Protein AF-A0A2U2BSW3-F1 (afdb_monomer_lite)

pLDDT: mean 89.21, std 14.43, range [38.72, 98.5]

Sequence (114 aa):
MSAPVLDREHLARYTDGDAALEAELFSLLRGQIEACSARLTAAGDDADAWRDAAHTLKGAARGVGAMALADACEAAEDKPQDEAACAAVRAAADAAVAAMDAASSAPGRNKAAG

InterPro domains:
  IPR008207 Signal transduction histidine kinase, phosphotransfer (Hpt) domain [PF01627] (29-97)
  IPR008207 Signal transduction histidine kinase, phosphotransfer (Hpt) domain [PS50894] (14-103)
  IPR036641 HPT domain superfamily [G3DSA:1.20.120.160] (1-106)
  IPR036641 HPT domain superfamily [SSF47226] (4-101)

Secondary structure (DSSP, 8-state):
-PPPSS-HHHHHHHHTT-HHHHHHHHHHHHHHHHHHHHHHHHHTT-HHHHHHHHHHHHHHHHHHT-HHHHHHHHHHTT-TT-HHHHHHHHHHHHHHHHHHHHHHHSPP------

Foldseek 3Di:
DDDQQWDVVLQCVVVVLDLVVLLVLLVVLLVLLVVLLVQLVVCAPVLVSNLVSLVSNLVSCVNGRSNQLNVLSVVCNRPRPPPVSNVSNVVSSVSSNVSSVVSNPDDRPPPDDD

Organism: NCBI:txid2135793

Structure (mmCIF, N/CA/C/O backbone):
data_AF-A0A2U2BSW3-F1
#
_entry.id   AF-A0A2U2BSW3-F1
#
loop_
_atom_site.group_PDB
_atom_site.id
_atom_site.type_symbol
_atom_site.label_atom_id
_atom_site.label_alt_id
_atom_site.label_comp_id
_atom_site.label_asym_id
_atom_site.label_entity_id
_atom_site.label_seq_id
_atom_site.pdbx_PDB_ins_code
_atom_site.Cartn_x
_atom_site.Cartn_y
_atom_site.Cartn_z
_atom_site.occupancy
_atom_site.B_iso_or_equiv
_atom_site.auth_seq_id
_atom_site.auth_comp_id
_atom_site.auth_asym_id
_atom_site.auth_atom_id
_atom_site.pdbx_PDB_model_num
ATOM 1 N N . MET A 1 1 ? -21.447 5.286 -8.086 1.00 39.25 1 MET A N 1
ATOM 2 C CA . MET A 1 1 ? -20.860 5.359 -6.732 1.00 39.25 1 MET A CA 1
ATOM 3 C C . MET A 1 1 ? -19.424 4.887 -6.856 1.00 39.25 1 MET A C 1
ATOM 5 O O . MET A 1 1 ? -19.235 3.804 -7.391 1.00 39.25 1 MET A O 1
ATOM 9 N N . SER A 1 2 ? -18.435 5.709 -6.493 1.00 55.56 2 SER A N 1
ATOM 10 C CA . SER A 1 2 ? -17.036 5.258 -6.476 1.00 55.56 2 SER A CA 1
ATOM 11 C C . SER A 1 2 ? -16.873 4.250 -5.342 1.00 55.56 2 SER A C 1
ATOM 13 O O . SER A 1 2 ? -17.393 4.495 -4.253 1.00 55.56 2 SER A O 1
ATOM 15 N N . ALA A 1 3 ? -16.203 3.126 -5.594 1.00 65.06 3 ALA A N 1
ATOM 16 C CA . ALA A 1 3 ? -15.860 2.190 -4.530 1.00 65.06 3 ALA A CA 1
ATOM 17 C C . ALA A 1 3 ? -14.992 2.908 -3.474 1.00 65.06 3 ALA A C 1
ATOM 19 O O . ALA A 1 3 ? -14.212 3.797 -3.840 1.00 65.06 3 ALA A O 1
ATOM 20 N N . PRO A 1 4 ? -15.148 2.586 -2.178 1.00 78.69 4 PRO A N 1
ATOM 21 C CA . PRO A 1 4 ? -14.308 3.163 -1.139 1.00 78.69 4 PRO A CA 1
ATOM 22 C C . PRO A 1 4 ? -12.852 2.728 -1.339 1.00 78.69 4 PRO A C 1
ATOM 24 O O . PRO A 1 4 ? -12.582 1.595 -1.724 1.00 78.69 4 PRO A O 1
ATOM 27 N N . VAL A 1 5 ? -11.914 3.634 -1.059 1.00 87.44 5 VAL A N 1
ATOM 28 C CA . VAL A 1 5 ? -10.469 3.368 -1.185 1.00 87.44 5 VAL A CA 1
ATOM 29 C C . VAL A 1 5 ? -9.990 2.314 -0.174 1.00 87.44 5 VAL A C 1
ATOM 31 O O . VAL A 1 5 ? -9.048 1.579 -0.456 1.00 87.44 5 VAL A O 1
ATOM 34 N N . LEU A 1 6 ? -10.658 2.223 0.982 1.00 90.75 6 LEU A N 1
ATOM 35 C CA . LEU A 1 6 ? -10.417 1.216 2.014 1.00 90.75 6 LEU A CA 1
ATOM 36 C C . LEU A 1 6 ? -11.667 0.356 2.212 1.00 90.75 6 LEU A C 1
ATOM 38 O O . LEU A 1 6 ? -12.742 0.879 2.525 1.00 90.75 6 LEU A O 1
ATOM 42 N N . ASP A 1 7 ? -11.512 -0.959 2.103 1.00 90.25 7 ASP A N 1
ATOM 43 C CA . ASP A 1 7 ? -12.534 -1.920 2.505 1.00 90.25 7 ASP A CA 1
ATOM 44 C C . ASP A 1 7 ? -12.543 -2.080 4.034 1.00 90.25 7 ASP A C 1
ATOM 46 O O . ASP A 1 7 ? -11.776 -2.830 4.640 1.00 90.25 7 ASP A O 1
ATOM 50 N N . ARG A 1 8 ? -13.443 -1.332 4.672 1.00 84.56 8 ARG A N 1
ATOM 51 C CA . ARG A 1 8 ? -13.615 -1.327 6.130 1.00 84.56 8 ARG A CA 1
ATOM 52 C C . ARG A 1 8 ? -14.255 -2.610 6.655 1.00 84.56 8 ARG A C 1
ATOM 54 O O . ARG A 1 8 ? -14.071 -2.925 7.825 1.00 84.56 8 ARG A O 1
ATOM 61 N N . GLU A 1 9 ? -15.009 -3.334 5.830 1.00 87.00 9 GLU A N 1
ATOM 62 C CA . GLU A 1 9 ? -15.555 -4.632 6.230 1.00 87.00 9 GLU A CA 1
ATOM 63 C C . GLU A 1 9 ? -14.440 -5.678 6.258 1.00 87.00 9 GLU A C 1
ATOM 65 O O . GLU A 1 9 ? -14.347 -6.445 7.214 1.00 87.00 9 GLU A O 1
ATOM 70 N N . HIS A 1 10 ? -13.554 -5.666 5.257 1.00 87.00 10 HIS A N 1
ATOM 71 C CA . HIS A 1 10 ? -12.352 -6.496 5.247 1.00 87.00 10 HIS A CA 1
ATOM 72 C C . HIS A 1 10 ? -11.503 -6.257 6.496 1.00 87.00 10 HIS A C 1
ATOM 74 O O . HIS A 1 10 ? -11.162 -7.210 7.195 1.00 87.00 10 HIS A O 1
ATOM 80 N N . LEU A 1 11 ? -11.228 -4.990 6.816 1.00 86.00 11 LEU A N 1
ATOM 81 C CA . LEU A 1 11 ? -10.449 -4.619 7.996 1.00 86.00 11 LEU A CA 1
ATOM 82 C C . LEU A 1 11 ? -11.104 -5.112 9.298 1.00 86.00 11 LEU A C 1
ATOM 84 O O . LEU A 1 11 ? -10.436 -5.719 10.135 1.00 86.00 11 LEU A O 1
ATOM 88 N N . ALA A 1 12 ? -12.424 -4.948 9.432 1.00 86.00 12 ALA A N 1
ATOM 89 C CA . ALA A 1 12 ? -13.174 -5.373 10.613 1.00 86.00 12 ALA A CA 1
ATOM 90 C C . ALA A 1 12 ? -13.115 -6.888 10.880 1.00 86.00 12 ALA A C 1
ATOM 92 O O . ALA A 1 12 ? -13.300 -7.307 12.019 1.00 86.00 12 ALA A O 1
ATOM 93 N N . ARG A 1 13 ? -12.814 -7.725 9.877 1.00 88.44 13 ARG A N 1
ATOM 94 C CA . ARG A 1 13 ? -12.623 -9.176 10.078 1.00 88.44 13 ARG A CA 1
ATOM 95 C C . ARG A 1 13 ? -11.371 -9.497 10.894 1.00 88.44 13 ARG A C 1
ATOM 97 O O . ARG A 1 13 ? -11.330 -10.542 11.535 1.00 88.44 13 ARG A O 1
ATOM 104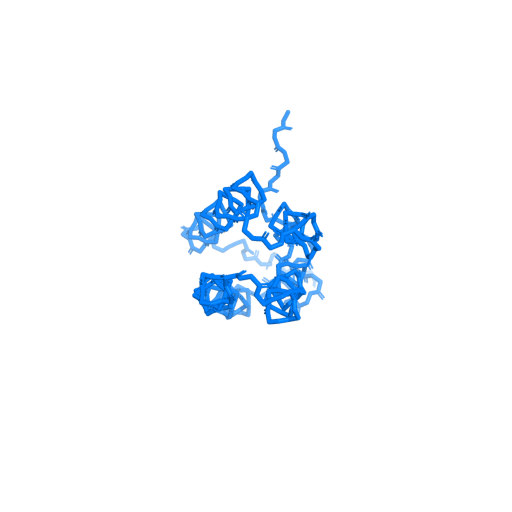 N N . TYR A 1 14 ? -10.374 -8.614 10.865 1.00 84.69 14 TYR A N 1
ATOM 105 C CA . TYR A 1 14 ? -9.119 -8.764 11.603 1.00 84.69 14 TYR A CA 1
ATOM 106 C C . TYR A 1 14 ? -9.092 -7.944 12.888 1.00 84.69 14 TYR A C 1
ATOM 108 O O . TYR A 1 14 ? -8.357 -8.290 13.808 1.00 84.69 14 TYR A O 1
ATOM 116 N N . THR A 1 15 ? -9.896 -6.880 12.960 1.00 89.19 15 THR A N 1
ATOM 117 C CA . THR A 1 15 ? -9.936 -5.993 14.127 1.00 89.19 15 THR A CA 1
ATOM 118 C C . THR A 1 15 ? -11.146 -6.196 15.031 1.00 89.19 15 THR A C 1
ATOM 120 O O . THR A 1 15 ? -11.211 -5.591 16.093 1.00 89.19 15 THR A O 1
ATOM 123 N N . ASP A 1 16 ? -12.134 -6.992 14.611 1.00 86.25 16 ASP A N 1
ATOM 124 C CA . ASP A 1 16 ? -13.460 -7.083 15.242 1.00 86.25 16 ASP A CA 1
ATOM 125 C C . ASP A 1 16 ? -14.137 -5.702 15.435 1.00 86.25 16 ASP A C 1
ATOM 127 O O . ASP A 1 16 ? -14.953 -5.479 16.338 1.00 86.25 16 ASP A O 1
ATOM 131 N N . GLY A 1 17 ? -13.785 -4.749 14.562 1.00 84.25 17 GLY A N 1
ATOM 132 C CA . GLY A 1 17 ? -14.238 -3.359 14.612 1.00 84.25 17 GLY A CA 1
ATOM 133 C C . GLY A 1 17 ? -13.565 -2.501 15.690 1.00 84.25 17 GLY A C 1
ATOM 134 O O . GLY A 1 17 ? -14.044 -1.397 15.951 1.00 84.25 17 GLY A O 1
ATOM 135 N N . ASP A 1 18 ? -12.489 -2.979 16.321 1.00 88.94 18 ASP A N 1
ATOM 136 C CA . ASP A 1 18 ? -11.712 -2.210 17.292 1.00 88.94 18 ASP A CA 1
ATOM 137 C C . ASP A 1 18 ? -10.946 -1.072 16.600 1.00 88.94 18 ASP A C 1
ATOM 139 O O . ASP A 1 18 ? -10.044 -1.294 15.790 1.00 88.94 18 ASP A O 1
ATOM 143 N N . ALA A 1 19 ? -11.305 0.167 16.937 1.00 85.88 19 ALA A N 1
ATOM 144 C CA . ALA A 1 19 ? -10.731 1.360 16.326 1.00 85.88 19 ALA A CA 1
ATOM 145 C C . ALA A 1 19 ? -9.244 1.577 16.665 1.00 85.88 19 ALA A C 1
ATOM 147 O O . ALA A 1 19 ? -8.526 2.172 15.861 1.00 85.88 19 ALA A O 1
ATOM 148 N N . ALA A 1 20 ? -8.769 1.118 17.828 1.00 88.81 20 ALA A N 1
ATOM 149 C CA . ALA A 1 20 ? -7.356 1.211 18.184 1.00 88.81 20 ALA A CA 1
ATOM 150 C C . ALA A 1 20 ? -6.533 0.243 17.330 1.00 88.81 20 ALA A C 1
ATOM 152 O O . ALA A 1 20 ? -5.523 0.642 16.752 1.00 88.81 20 ALA A O 1
ATOM 153 N N . LEU A 1 21 ? -7.017 -0.989 17.159 1.00 90.56 21 LEU A N 1
ATOM 154 C CA . LEU A 1 21 ? -6.354 -1.978 16.313 1.00 90.56 21 LEU A CA 1
ATOM 155 C C . LEU A 1 21 ? -6.385 -1.580 14.828 1.00 90.56 21 LEU A C 1
ATOM 157 O O . LEU A 1 21 ? -5.404 -1.759 14.110 1.00 90.56 21 LEU A O 1
ATOM 161 N N . GLU A 1 22 ? -7.476 -0.975 14.356 1.00 91.31 22 GLU A N 1
ATOM 162 C CA . GLU A 1 22 ? -7.513 -0.382 13.014 1.00 91.31 22 GLU A CA 1
ATOM 163 C C . GLU A 1 22 ? -6.457 0.721 12.839 1.00 91.31 22 GLU A C 1
ATOM 165 O O . GLU A 1 22 ? -5.770 0.750 11.817 1.00 91.31 22 GLU A O 1
ATOM 170 N N . ALA A 1 23 ? -6.300 1.607 13.828 1.00 90.56 23 ALA A N 1
ATOM 171 C CA . ALA A 1 23 ? -5.294 2.666 13.790 1.00 90.56 23 ALA A CA 1
ATOM 172 C C . ALA A 1 23 ? -3.859 2.108 13.796 1.00 90.56 23 ALA A C 1
ATOM 174 O O . ALA A 1 23 ? -2.995 2.629 13.085 1.00 90.56 23 ALA A O 1
ATOM 175 N N . GLU A 1 24 ? -3.602 1.025 14.535 1.00 92.56 24 GLU A N 1
ATOM 176 C CA . GLU A 1 24 ? -2.323 0.306 14.493 1.00 92.56 24 GLU A CA 1
ATOM 177 C C . GLU A 1 24 ? -2.040 -0.259 13.094 1.00 92.56 24 GLU A C 1
ATOM 179 O O . GLU A 1 24 ? -0.956 -0.042 12.547 1.00 92.56 24 GLU A O 1
ATOM 184 N N . LEU A 1 25 ? -3.023 -0.911 12.466 1.00 93.94 25 LEU A N 1
ATOM 185 C CA . LEU A 1 25 ? -2.884 -1.434 11.102 1.00 93.94 25 LEU A CA 1
ATOM 186 C C . LEU A 1 25 ? -2.662 -0.319 10.068 1.00 93.94 25 LEU A C 1
ATOM 188 O O . LEU A 1 25 ? -1.860 -0.486 9.146 1.00 93.94 25 LEU A O 1
ATOM 192 N N . PHE A 1 26 ? -3.307 0.837 10.232 1.00 95.00 26 PHE A N 1
ATOM 193 C CA . PHE A 1 26 ? -3.059 2.012 9.392 1.00 95.00 26 PHE A CA 1
ATOM 194 C C . PHE A 1 26 ? -1.646 2.571 9.569 1.00 95.00 26 PHE A C 1
ATOM 196 O O . PHE A 1 26 ? -0.987 2.906 8.582 1.00 95.00 26 PHE A O 1
ATOM 203 N N . SER A 1 27 ? -1.149 2.634 10.806 1.00 95.38 27 SER A N 1
ATOM 204 C CA . SER A 1 27 ? 0.228 3.051 11.086 1.00 95.38 27 SER A CA 1
ATOM 205 C C . SER A 1 27 ? 1.244 2.107 10.432 1.00 95.38 27 SER A C 1
ATOM 207 O O . SER A 1 27 ? 2.177 2.569 9.770 1.00 95.38 27 SER A O 1
ATOM 209 N N . LEU A 1 28 ? 1.016 0.792 10.526 1.00 96.12 28 LEU A N 1
ATOM 210 C CA . LEU A 1 28 ? 1.851 -0.220 9.876 1.00 96.12 28 LEU A CA 1
ATOM 211 C C . LEU A 1 28 ? 1.846 -0.076 8.351 1.00 96.12 28 LEU A C 1
ATOM 213 O O . LEU A 1 28 ? 2.914 -0.067 7.736 1.00 96.12 28 LEU A O 1
ATOM 217 N N . LEU A 1 29 ? 0.673 0.078 7.728 1.00 97.12 29 LEU A N 1
ATOM 218 C CA . LEU A 1 29 ? 0.593 0.263 6.280 1.00 97.12 29 LEU A CA 1
ATOM 219 C C . LEU A 1 29 ? 1.304 1.543 5.830 1.00 97.12 29 LEU A C 1
ATOM 221 O O . LEU A 1 29 ? 2.008 1.508 4.824 1.00 97.12 29 LEU A O 1
ATOM 225 N N . ARG A 1 30 ? 1.179 2.652 6.568 1.00 97.62 30 ARG A N 1
ATOM 226 C CA . ARG A 1 30 ? 1.891 3.900 6.249 1.00 97.62 30 ARG A CA 1
ATOM 227 C C . ARG A 1 30 ? 3.408 3.692 6.237 1.00 97.62 30 ARG A C 1
ATOM 229 O O . ARG A 1 30 ? 4.058 4.070 5.266 1.00 97.62 30 ARG A O 1
ATOM 236 N N . GLY A 1 31 ? 3.949 3.015 7.252 1.00 97.94 31 GLY A N 1
ATOM 237 C CA . GLY A 1 31 ? 5.370 2.657 7.284 1.00 97.94 31 GLY A CA 1
ATOM 238 C C . GLY A 1 31 ? 5.786 1.778 6.099 1.00 97.94 31 GLY A C 1
ATOM 239 O O . GLY A 1 31 ? 6.830 2.009 5.489 1.00 97.94 31 GLY A O 1
ATOM 240 N N . GLN A 1 32 ? 4.945 0.812 5.714 1.00 98.19 32 GLN A N 1
ATOM 241 C CA . GLN A 1 32 ? 5.200 -0.046 4.551 1.00 98.19 32 GLN A CA 1
ATOM 242 C C . GLN A 1 32 ? 5.140 0.724 3.226 1.00 98.19 32 GLN A C 1
ATOM 244 O O . GLN A 1 32 ? 5.965 0.463 2.352 1.00 98.19 32 GLN A O 1
ATOM 249 N N . ILE A 1 33 ? 4.215 1.678 3.073 1.00 98.19 33 ILE A N 1
ATOM 250 C CA . ILE A 1 33 ? 4.128 2.557 1.898 1.00 98.19 33 ILE A CA 1
ATOM 251 C C . ILE A 1 33 ? 5.419 3.360 1.749 1.00 98.19 33 ILE A C 1
ATOM 253 O O . ILE A 1 33 ? 6.017 3.348 0.673 1.00 98.19 33 ILE A O 1
ATOM 257 N N . GLU A 1 34 ? 5.878 4.015 2.815 1.00 97.75 34 GLU A N 1
ATOM 258 C CA . GLU A 1 34 ? 7.102 4.822 2.796 1.00 97.75 34 GLU A CA 1
ATOM 259 C C . GLU A 1 34 ? 8.333 3.961 2.473 1.00 97.75 34 GLU A C 1
ATOM 261 O O . GLU A 1 34 ? 9.074 4.250 1.528 1.00 97.75 34 GLU A O 1
ATOM 266 N N . ALA A 1 35 ? 8.514 2.852 3.198 1.00 98.06 35 ALA A N 1
ATOM 267 C CA . ALA A 1 35 ? 9.660 1.966 3.024 1.00 98.06 35 ALA A CA 1
ATOM 268 C C . ALA A 1 35 ? 9.693 1.314 1.633 1.00 98.06 35 ALA A C 1
ATOM 270 O O . ALA A 1 35 ? 10.746 1.267 0.992 1.00 98.06 35 ALA A O 1
ATOM 271 N N . CYS A 1 36 ? 8.555 0.823 1.135 1.00 97.44 36 CYS A N 1
ATOM 272 C CA . CYS A 1 36 ? 8.499 0.177 -0.175 1.00 97.44 36 CYS A CA 1
ATOM 273 C C . CYS A 1 36 ? 8.629 1.191 -1.315 1.00 97.44 36 CYS A C 1
ATOM 275 O O . CYS A 1 36 ? 9.307 0.891 -2.290 1.00 97.44 36 CYS A O 1
ATOM 277 N N . SER A 1 37 ? 8.081 2.404 -1.184 1.00 95.31 37 SER A N 1
ATOM 278 C CA . SER A 1 37 ? 8.261 3.463 -2.193 1.00 95.31 37 SER A CA 1
ATOM 279 C C . SER A 1 37 ? 9.731 3.867 -2.337 1.00 95.31 37 SER A C 1
ATOM 281 O O . SER A 1 37 ? 10.231 4.028 -3.454 1.00 95.31 37 SER A O 1
ATOM 283 N N . ALA A 1 38 ? 10.455 3.964 -1.216 1.00 96.12 38 ALA A N 1
ATOM 284 C CA . ALA A 1 38 ? 11.894 4.209 -1.228 1.00 96.12 38 ALA A CA 1
ATOM 285 C C . ALA A 1 38 ? 12.662 3.049 -1.883 1.00 96.12 38 ALA A C 1
ATOM 287 O O . ALA A 1 38 ? 13.540 3.285 -2.712 1.00 96.12 38 ALA A O 1
ATOM 288 N N . ARG A 1 39 ? 12.300 1.796 -1.570 1.00 96.44 39 ARG A N 1
ATOM 289 C CA . ARG A 1 39 ? 12.910 0.600 -2.177 1.00 96.44 39 ARG A CA 1
ATOM 290 C C . ARG A 1 39 ? 12.647 0.498 -3.679 1.00 96.44 39 ARG A C 1
ATOM 292 O O . ARG A 1 39 ? 13.585 0.218 -4.409 1.00 96.44 39 ARG A O 1
ATOM 299 N N . LEU A 1 40 ? 11.426 0.769 -4.143 1.00 94.69 40 LEU A N 1
ATOM 300 C CA . LEU A 1 40 ? 11.085 0.802 -5.571 1.00 94.69 40 LEU A CA 1
ATOM 301 C C . LEU A 1 40 ? 11.926 1.847 -6.314 1.00 94.69 40 LEU A C 1
ATOM 303 O O . LEU A 1 40 ? 12.478 1.564 -7.371 1.00 94.69 40 LEU A O 1
ATOM 307 N N . THR A 1 41 ? 12.086 3.034 -5.723 1.00 93.00 41 THR A N 1
ATOM 308 C CA . THR A 1 41 ? 12.938 4.092 -6.290 1.00 93.00 41 THR A CA 1
ATOM 309 C C . THR A 1 41 ? 14.407 3.665 -6.345 1.00 93.00 41 THR A C 1
ATOM 311 O O . THR A 1 41 ? 15.079 3.904 -7.344 1.00 93.00 41 THR A O 1
ATOM 314 N N . ALA A 1 42 ? 14.911 3.031 -5.282 1.00 95.31 42 ALA A N 1
ATOM 315 C CA . ALA A 1 42 ? 16.304 2.603 -5.186 1.00 95.31 42 ALA A CA 1
ATOM 316 C C . ALA A 1 42 ? 16.634 1.375 -6.051 1.00 95.31 42 ALA A C 1
ATOM 318 O O . ALA A 1 42 ? 17.783 1.227 -6.454 1.00 95.31 42 ALA A O 1
ATOM 319 N N . ALA A 1 43 ? 15.653 0.509 -6.325 1.00 94.94 43 ALA A N 1
ATOM 320 C CA . ALA A 1 43 ? 15.839 -0.695 -7.130 1.00 94.94 43 ALA A CA 1
ATOM 321 C C . ALA A 1 43 ? 16.272 -0.364 -8.565 1.00 94.94 43 ALA A C 1
ATOM 323 O O . ALA A 1 43 ? 17.104 -1.070 -9.129 1.00 94.94 43 ALA A O 1
ATOM 324 N N . GLY A 1 44 ? 15.742 0.718 -9.149 1.00 88.75 44 GLY A N 1
ATOM 325 C CA . GLY A 1 44 ? 16.000 1.049 -10.548 1.00 88.75 44 GLY A CA 1
ATOM 326 C C . GLY A 1 44 ? 15.651 -0.135 -11.453 1.00 88.75 44 GLY A C 1
ATOM 327 O O . GLY A 1 44 ? 14.510 -0.590 -11.464 1.00 88.75 44 GLY A O 1
ATOM 328 N N . ASP A 1 45 ? 16.642 -0.616 -12.194 1.00 88.88 45 ASP A N 1
ATOM 329 C CA . ASP A 1 45 ? 16.550 -1.704 -13.167 1.00 88.88 45 ASP A CA 1
ATOM 330 C C . ASP A 1 45 ? 16.693 -3.105 -12.524 1.00 88.88 45 ASP A C 1
ATOM 332 O O . ASP A 1 45 ? 16.547 -4.119 -13.213 1.00 88.88 45 ASP A O 1
ATOM 336 N N . ASP A 1 46 ? 16.981 -3.192 -11.218 1.00 96.31 46 ASP A N 1
ATOM 337 C CA . ASP A 1 46 ? 17.043 -4.459 -10.480 1.00 96.31 46 ASP A CA 1
ATOM 338 C C . ASP A 1 46 ? 15.633 -5.049 -10.325 1.00 96.31 46 ASP A C 1
ATOM 340 O O . ASP A 1 46 ? 14.854 -4.673 -9.443 1.00 96.31 46 ASP A O 1
ATOM 344 N N . ALA A 1 47 ? 15.305 -5.981 -11.220 1.00 95.12 47 ALA A N 1
ATOM 345 C CA . ALA A 1 47 ? 13.986 -6.592 -11.305 1.00 95.12 47 ALA A CA 1
ATOM 346 C C . ALA A 1 47 ? 13.595 -7.380 -10.043 1.00 95.12 47 ALA A C 1
ATOM 348 O O . ALA A 1 47 ? 12.416 -7.393 -9.690 1.00 95.12 47 ALA A O 1
ATOM 349 N N . ASP A 1 48 ? 14.549 -8.011 -9.353 1.00 97.00 48 ASP A N 1
ATOM 350 C CA . ASP A 1 48 ? 14.253 -8.798 -8.153 1.00 97.00 48 ASP A CA 1
ATOM 351 C C . ASP A 1 48 ? 14.011 -7.872 -6.956 1.00 97.00 48 ASP A C 1
ATOM 353 O O . ASP A 1 48 ? 13.000 -8.007 -6.263 1.00 97.00 48 ASP A O 1
ATOM 357 N N . ALA A 1 49 ? 14.863 -6.856 -6.764 1.00 97.06 49 ALA A N 1
ATOM 358 C CA . ALA A 1 49 ? 14.662 -5.853 -5.718 1.00 97.06 49 ALA A CA 1
ATOM 359 C C . ALA A 1 49 ? 13.359 -5.058 -5.917 1.00 97.06 49 ALA A C 1
ATOM 361 O O . ALA A 1 49 ? 12.652 -4.758 -4.945 1.00 97.06 49 ALA A O 1
ATOM 362 N N . TRP A 1 50 ? 13.026 -4.743 -7.173 1.00 97.38 50 TRP A N 1
ATOM 363 C CA . TRP A 1 50 ? 11.768 -4.110 -7.557 1.00 97.38 50 TRP A CA 1
ATOM 364 C C . TRP A 1 50 ? 10.566 -4.994 -7.214 1.00 97.38 50 TRP A C 1
ATOM 366 O O . TRP A 1 50 ? 9.663 -4.558 -6.489 1.00 97.38 50 TRP A O 1
ATOM 376 N N . ARG A 1 51 ? 10.570 -6.246 -7.696 1.00 97.56 51 ARG A N 1
ATOM 377 C CA . ARG A 1 51 ? 9.481 -7.200 -7.469 1.00 97.56 51 ARG A CA 1
ATOM 378 C C . ARG A 1 51 ? 9.256 -7.420 -5.979 1.00 97.56 51 ARG A C 1
ATOM 380 O O . ARG A 1 51 ? 8.114 -7.364 -5.537 1.00 97.56 51 ARG A O 1
ATOM 387 N N . ASP A 1 52 ? 10.316 -7.579 -5.190 1.00 98.12 52 ASP A N 1
ATOM 388 C CA . ASP A 1 52 ? 10.217 -7.773 -3.741 1.00 98.12 52 ASP A CA 1
ATOM 389 C C . ASP A 1 52 ? 9.556 -6.586 -3.027 1.00 98.12 52 ASP A C 1
ATOM 391 O O . ASP A 1 52 ? 8.736 -6.773 -2.119 1.00 98.12 52 ASP A O 1
ATOM 395 N N . ALA A 1 53 ? 9.889 -5.353 -3.419 1.00 97.88 53 ALA A N 1
ATOM 396 C CA . ALA A 1 53 ? 9.283 -4.154 -2.846 1.00 97.88 53 ALA A CA 1
ATOM 397 C C . ALA A 1 53 ? 7.800 -4.025 -3.235 1.00 97.88 53 ALA A C 1
ATOM 3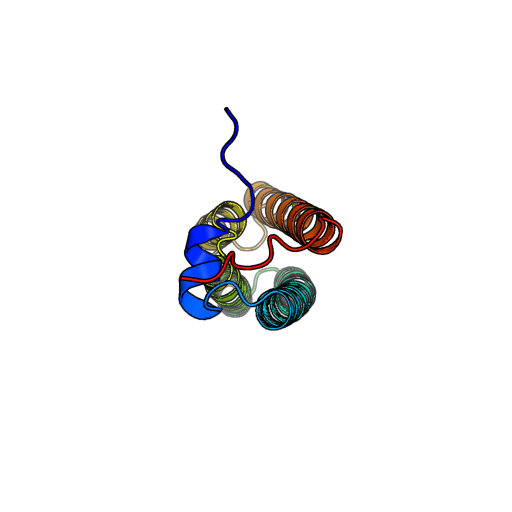99 O O . ALA A 1 53 ? 6.957 -3.792 -2.363 1.00 97.88 53 ALA A O 1
ATOM 400 N N . ALA A 1 54 ? 7.467 -4.241 -4.513 1.00 97.94 54 ALA A N 1
ATOM 401 C CA . ALA A 1 54 ? 6.087 -4.240 -4.998 1.00 97.94 54 ALA A CA 1
ATOM 402 C C . ALA A 1 54 ? 5.250 -5.340 -4.320 1.00 97.94 54 ALA A C 1
ATOM 404 O O . ALA A 1 54 ? 4.153 -5.072 -3.827 1.00 97.94 54 ALA A O 1
ATOM 405 N N . HIS A 1 55 ? 5.793 -6.554 -4.212 1.00 98.38 55 HIS A N 1
ATOM 406 C CA . HIS A 1 55 ? 5.144 -7.703 -3.585 1.00 98.38 55 HIS A CA 1
ATOM 407 C C . HIS A 1 55 ? 4.868 -7.478 -2.097 1.00 98.38 55 HIS A C 1
ATOM 409 O O . HIS A 1 55 ? 3.776 -7.764 -1.599 1.00 98.38 55 HIS A O 1
ATOM 415 N N . THR A 1 56 ? 5.849 -6.916 -1.385 1.00 98.38 56 THR A N 1
ATOM 416 C CA . THR A 1 56 ? 5.710 -6.569 0.034 1.00 98.38 56 THR A CA 1
ATOM 417 C C . THR A 1 56 ? 4.579 -5.561 0.236 1.00 98.38 56 THR A C 1
ATOM 419 O O . THR A 1 56 ? 3.712 -5.763 1.093 1.00 98.38 56 THR A O 1
ATOM 422 N N . LEU A 1 57 ? 4.547 -4.498 -0.575 1.00 98.50 57 LEU A N 1
ATOM 423 C CA . LEU A 1 57 ? 3.509 -3.475 -0.478 1.00 98.50 57 LEU A CA 1
ATOM 424 C C . LEU A 1 57 ? 2.127 -4.018 -0.864 1.00 98.50 57 LEU A C 1
ATOM 426 O O . LEU A 1 57 ? 1.149 -3.723 -0.178 1.00 98.50 57 LEU A O 1
ATOM 430 N N . LYS A 1 58 ? 2.049 -4.881 -1.886 1.00 98.44 58 LYS A N 1
ATOM 431 C CA . LYS A 1 58 ? 0.825 -5.598 -2.276 1.00 98.44 58 LYS A CA 1
ATOM 432 C C . LYS A 1 58 ? 0.227 -6.365 -1.099 1.00 98.44 58 LYS A C 1
ATOM 434 O O . LYS A 1 58 ? -0.966 -6.239 -0.823 1.00 98.44 58 LYS A O 1
ATOM 439 N N . GLY A 1 59 ? 1.045 -7.150 -0.397 1.00 97.81 59 GLY A N 1
ATOM 440 C CA . GLY A 1 59 ? 0.605 -7.925 0.765 1.00 97.81 59 GLY A CA 1
ATOM 441 C C . GLY A 1 59 ? 0.068 -7.039 1.890 1.00 97.81 59 GLY A C 1
ATOM 442 O O . GLY A 1 59 ? -1.031 -7.280 2.393 1.00 97.81 59 GLY A O 1
ATOM 443 N N . ALA A 1 60 ? 0.803 -5.977 2.231 1.00 97.56 60 ALA A N 1
ATOM 444 C CA . ALA A 1 60 ? 0.388 -5.020 3.255 1.00 97.56 60 ALA A CA 1
ATOM 445 C C . ALA A 1 60 ? -0.931 -4.314 2.888 1.00 97.56 60 ALA A C 1
ATOM 447 O O . ALA A 1 60 ? -1.838 -4.224 3.714 1.00 97.56 60 ALA A O 1
ATOM 448 N N . ALA A 1 61 ? -1.068 -3.870 1.635 1.00 97.44 61 ALA A N 1
ATOM 449 C CA . ALA A 1 61 ? -2.267 -3.201 1.141 1.00 97.44 61 ALA A CA 1
ATOM 450 C C . ALA A 1 61 ? -3.504 -4.111 1.201 1.00 97.44 61 ALA A C 1
ATOM 452 O O . ALA A 1 61 ? -4.563 -3.676 1.659 1.00 97.44 61 ALA A O 1
ATOM 453 N N . ARG A 1 62 ? -3.367 -5.389 0.810 1.00 96.00 62 ARG A N 1
ATOM 454 C CA . ARG A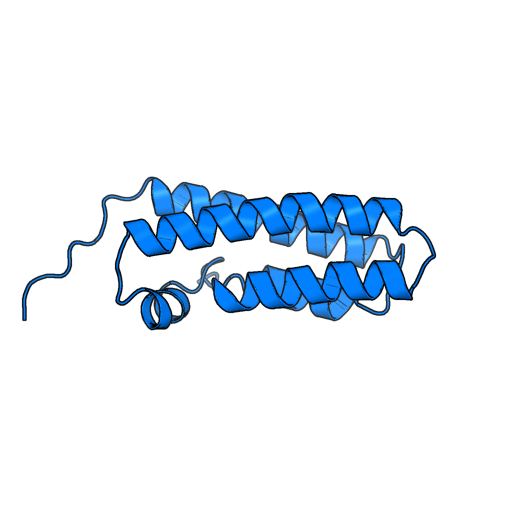 1 62 ? -4.456 -6.378 0.903 1.00 96.00 62 ARG A CA 1
ATOM 455 C C . ARG A 1 62 ? -4.935 -6.554 2.338 1.00 96.00 62 ARG A C 1
ATOM 457 O O . ARG A 1 62 ? -6.136 -6.486 2.559 1.00 96.00 62 ARG A O 1
ATOM 464 N N . GLY A 1 63 ? -4.019 -6.705 3.297 1.00 93.12 63 GLY A N 1
ATOM 465 C CA . GLY A 1 63 ? -4.372 -6.924 4.706 1.00 93.12 63 GLY A CA 1
ATOM 466 C C . GLY A 1 63 ? -5.191 -5.795 5.342 1.00 93.12 63 GLY A C 1
ATOM 467 O O . GLY A 1 63 ? -5.941 -6.034 6.283 1.00 93.12 63 GLY A O 1
ATOM 468 N N . VAL A 1 64 ? -5.088 -4.573 4.812 1.00 94.06 64 VAL A N 1
ATOM 469 C CA . VAL A 1 64 ? -5.812 -3.391 5.315 1.00 94.06 64 VAL A CA 1
ATOM 470 C C . VAL A 1 64 ? -7.035 -3.041 4.451 1.00 94.06 64 VAL A C 1
ATOM 472 O O . VAL A 1 64 ? -7.790 -2.121 4.762 1.00 94.06 64 VAL A O 1
ATOM 475 N N . GLY A 1 65 ? -7.271 -3.781 3.365 1.00 94.12 65 GLY A N 1
ATOM 476 C CA . GLY A 1 65 ? -8.377 -3.525 2.443 1.00 94.12 65 GLY A CA 1
ATOM 477 C C . GLY A 1 65 ? -8.123 -2.389 1.445 1.00 94.12 65 GLY A C 1
ATOM 478 O O . GLY A 1 65 ? -9.070 -1.904 0.828 1.00 94.12 65 GLY A O 1
ATOM 479 N N . ALA A 1 66 ? -6.872 -1.958 1.252 1.00 96.44 66 ALA A N 1
ATOM 480 C CA . ALA A 1 66 ? -6.479 -0.953 0.260 1.00 96.44 66 ALA A CA 1
ATOM 481 C C . ALA A 1 66 ? -6.322 -1.588 -1.137 1.00 96.44 66 ALA A C 1
ATOM 483 O O . ALA A 1 66 ? -5.232 -1.624 -1.710 1.00 96.44 66 ALA A O 1
ATOM 484 N N . MET A 1 67 ? -7.415 -2.133 -1.680 1.00 95.88 67 MET A N 1
ATOM 485 C CA . MET A 1 67 ? -7.375 -3.013 -2.858 1.00 95.88 67 MET A CA 1
ATOM 486 C C . MET A 1 67 ? -6.790 -2.337 -4.103 1.00 95.88 67 MET A C 1
ATOM 488 O O . MET A 1 67 ? -5.965 -2.931 -4.782 1.00 95.88 67 MET A O 1
ATOM 492 N N . ALA A 1 68 ? -7.107 -1.062 -4.346 1.00 97.12 68 ALA A N 1
ATOM 493 C CA . ALA A 1 68 ? -6.553 -0.334 -5.490 1.00 97.12 68 ALA A CA 1
ATOM 494 C C . ALA A 1 68 ? -5.017 -0.206 -5.438 1.00 97.12 68 ALA A C 1
ATOM 496 O O . ALA A 1 68 ? -4.358 -0.252 -6.475 1.00 97.12 68 ALA A O 1
ATOM 497 N N . LEU A 1 69 ? -4.436 -0.074 -4.238 1.00 98.25 69 LEU A N 1
ATOM 498 C CA . LEU A 1 69 ? -2.983 -0.078 -4.061 1.00 98.25 69 LEU A CA 1
ATOM 499 C C . LEU A 1 69 ? -2.411 -1.478 -4.292 1.00 98.25 69 LEU A C 1
ATOM 501 O O . LEU A 1 69 ? -1.400 -1.614 -4.974 1.00 98.25 69 LEU A O 1
ATOM 505 N N . ALA A 1 70 ? -3.072 -2.515 -3.777 1.00 98.19 70 ALA A N 1
ATOM 506 C CA . ALA A 1 70 ? -2.660 -3.893 -4.019 1.00 98.19 70 ALA A CA 1
ATOM 507 C C . ALA A 1 70 ? -2.646 -4.241 -5.516 1.00 98.19 70 ALA A C 1
ATOM 509 O O . ALA A 1 70 ? -1.673 -4.825 -5.992 1.00 98.19 70 ALA A O 1
ATOM 510 N N . ASP A 1 71 ? -3.686 -3.845 -6.248 1.00 98.12 71 ASP A N 1
ATOM 511 C CA . ASP A 1 71 ? -3.819 -4.084 -7.686 1.00 98.12 71 ASP A CA 1
ATOM 512 C C . ASP A 1 71 ? -2.760 -3.306 -8.481 1.00 98.12 71 ASP A C 1
ATOM 514 O O . ASP A 1 71 ? -2.148 -3.846 -9.404 1.00 98.12 71 ASP A O 1
ATOM 518 N N . ALA A 1 72 ? -2.483 -2.054 -8.095 1.00 98.06 72 ALA A N 1
ATOM 519 C CA . ALA A 1 72 ? -1.413 -1.264 -8.702 1.00 98.06 72 ALA A CA 1
ATOM 520 C C . ALA A 1 72 ? -0.034 -1.906 -8.478 1.00 98.06 72 ALA A C 1
ATOM 522 O O . ALA A 1 72 ? 0.762 -1.985 -9.413 1.00 98.06 72 ALA A O 1
ATOM 523 N N . CYS A 1 73 ? 0.242 -2.399 -7.266 1.00 98.25 73 CYS A N 1
ATOM 524 C CA . CYS A 1 73 ? 1.480 -3.113 -6.965 1.00 98.25 73 CYS A CA 1
ATOM 525 C C . CYS A 1 73 ? 1.593 -4.421 -7.755 1.00 98.25 73 CYS A C 1
ATOM 527 O O . CYS A 1 73 ? 2.648 -4.687 -8.316 1.00 98.25 73 CYS A O 1
ATOM 529 N N . GLU A 1 74 ? 0.518 -5.208 -7.850 1.00 98.38 74 GLU A N 1
ATOM 530 C CA . GLU A 1 74 ? 0.490 -6.443 -8.644 1.00 98.38 74 GLU A CA 1
ATOM 531 C C . GLU A 1 74 ? 0.787 -6.178 -10.122 1.00 98.38 74 GLU A C 1
ATOM 533 O O . GLU A 1 74 ? 1.635 -6.837 -10.716 1.00 98.38 74 GLU A O 1
ATOM 538 N N . ALA A 1 75 ? 0.161 -5.156 -10.708 1.00 97.06 75 ALA A N 1
ATOM 539 C CA . ALA A 1 75 ? 0.404 -4.774 -12.097 1.00 97.06 75 ALA A CA 1
ATOM 540 C C . ALA A 1 75 ? 1.825 -4.236 -12.352 1.00 97.06 75 ALA A C 1
ATOM 542 O O . ALA A 1 75 ? 2.249 -4.178 -13.515 1.00 97.06 75 ALA A O 1
ATOM 543 N N . ALA A 1 76 ? 2.525 -3.816 -11.294 1.00 96.44 76 ALA A N 1
ATOM 544 C CA . ALA A 1 76 ? 3.878 -3.282 -11.335 1.00 96.44 76 ALA A CA 1
ATOM 545 C C . ALA A 1 76 ? 4.968 -4.339 -11.082 1.00 96.44 76 ALA A C 1
ATOM 547 O O . ALA A 1 76 ? 6.106 -4.073 -11.449 1.00 96.44 76 ALA A O 1
ATOM 548 N N . GLU A 1 77 ? 4.664 -5.512 -10.501 1.00 96.00 77 GLU A N 1
ATOM 549 C CA . GLU A 1 77 ? 5.663 -6.505 -10.038 1.00 96.00 77 GLU A CA 1
ATOM 550 C C . GLU A 1 77 ? 6.723 -6.870 -11.091 1.00 96.00 77 GLU A C 1
ATOM 552 O O . GLU A 1 77 ? 7.891 -7.030 -10.747 1.00 96.00 77 GLU A O 1
ATOM 557 N N . ASP A 1 78 ? 6.337 -6.936 -12.366 1.00 93.88 78 ASP A N 1
ATOM 558 C CA . ASP A 1 78 ? 7.214 -7.321 -13.480 1.00 93.88 78 ASP A CA 1
ATOM 559 C C . ASP A 1 78 ? 7.554 -6.152 -14.424 1.00 93.88 78 ASP A C 1
ATOM 561 O O . ASP A 1 78 ? 7.922 -6.361 -15.581 1.00 93.88 78 ASP A O 1
ATOM 565 N N . LYS A 1 79 ? 7.393 -4.907 -13.959 1.00 93.38 79 LYS A N 1
ATOM 566 C CA . LYS A 1 79 ? 7.586 -3.688 -14.761 1.00 93.38 79 LYS A CA 1
ATOM 567 C C . LYS A 1 79 ? 8.511 -2.676 -14.072 1.00 93.38 79 LYS A C 1
ATOM 569 O O . LYS A 1 79 ? 8.070 -1.565 -13.763 1.00 93.38 79 LYS A O 1
ATOM 574 N N . PRO A 1 80 ? 9.780 -3.033 -13.810 1.00 92.12 80 PRO A N 1
ATOM 575 C CA . PRO A 1 80 ? 10.735 -2.087 -13.249 1.00 92.12 80 PRO A CA 1
ATOM 576 C C . PRO A 1 80 ? 10.867 -0.862 -14.158 1.00 92.12 80 PRO A C 1
ATOM 578 O O . PRO A 1 80 ? 10.906 -0.987 -15.381 1.00 92.12 80 PRO A O 1
ATOM 581 N N . GLN A 1 81 ? 10.905 0.323 -13.545 1.00 88.50 81 GLN A N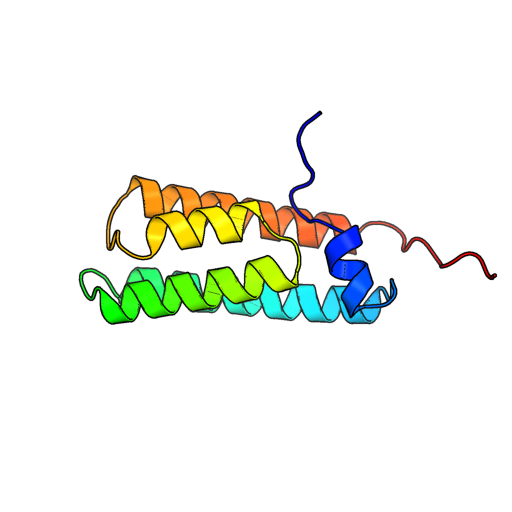 1
ATOM 582 C CA . GLN A 1 81 ? 11.045 1.626 -14.215 1.00 88.50 81 GLN A CA 1
ATOM 583 C C . GLN A 1 81 ? 9.943 2.001 -15.222 1.00 88.50 81 GLN A C 1
ATOM 585 O O . GLN A 1 81 ? 10.043 3.050 -15.860 1.00 88.50 81 GLN A O 1
ATOM 590 N N . ASP A 1 82 ? 8.868 1.218 -15.350 1.00 94.19 82 ASP A N 1
ATOM 591 C CA . ASP A 1 82 ? 7.722 1.609 -16.169 1.00 94.19 82 ASP A CA 1
ATOM 592 C C . ASP A 1 82 ? 7.027 2.819 -15.532 1.00 94.19 82 ASP A C 1
ATOM 594 O O . ASP A 1 82 ? 6.484 2.754 -14.427 1.00 94.19 82 ASP A O 1
ATOM 598 N N . GLU A 1 83 ? 7.067 3.955 -16.225 1.00 93.12 83 GLU A N 1
ATOM 599 C CA . GLU A 1 83 ? 6.591 5.231 -15.690 1.00 93.12 83 GLU A CA 1
ATOM 600 C C . GLU A 1 83 ? 5.099 5.190 -15.327 1.00 93.12 83 GLU A C 1
ATOM 602 O O . GLU A 1 83 ? 4.688 5.762 -14.312 1.00 93.12 83 GLU A O 1
ATOM 607 N N . ALA A 1 84 ? 4.289 4.470 -16.108 1.00 95.38 84 ALA A N 1
ATOM 608 C CA . ALA A 1 84 ? 2.862 4.335 -15.851 1.00 95.38 84 ALA A CA 1
ATOM 609 C C . ALA A 1 84 ? 2.594 3.467 -14.613 1.00 95.38 84 ALA A C 1
ATOM 611 O O . ALA A 1 84 ? 1.754 3.831 -13.787 1.00 95.38 84 ALA A O 1
ATOM 612 N N . ALA A 1 85 ? 3.330 2.366 -14.437 1.00 93.56 85 ALA A N 1
ATOM 613 C CA . ALA A 1 85 ? 3.262 1.522 -13.248 1.00 93.56 85 ALA A CA 1
ATOM 614 C C . ALA A 1 85 ? 3.711 2.290 -11.992 1.00 93.56 85 ALA A C 1
ATOM 616 O O . ALA A 1 85 ? 2.994 2.303 -10.990 1.00 93.56 85 ALA A O 1
ATOM 617 N N . CYS A 1 86 ? 4.834 3.014 -12.068 1.00 93.94 86 CYS A N 1
ATOM 618 C CA . CYS A 1 86 ? 5.317 3.897 -11.002 1.00 93.94 86 CYS A CA 1
ATOM 619 C C . CYS A 1 86 ? 4.267 4.943 -10.602 1.00 93.94 86 CYS A C 1
ATOM 621 O O . CYS A 1 86 ? 3.998 5.156 -9.416 1.00 93.94 86 CYS A O 1
ATOM 623 N N . ALA A 1 87 ? 3.667 5.614 -11.589 1.00 96.00 87 ALA A N 1
ATOM 624 C CA . ALA A 1 87 ? 2.649 6.629 -11.355 1.00 96.00 87 ALA A CA 1
ATOM 625 C C . ALA A 1 87 ? 1.376 6.033 -10.736 1.00 96.00 87 ALA A C 1
ATOM 627 O O . ALA A 1 87 ? 0.814 6.635 -9.822 1.00 96.00 87 ALA A O 1
ATOM 628 N N . ALA A 1 88 ? 0.952 4.849 -11.188 1.00 96.75 88 ALA A N 1
ATOM 629 C CA . ALA A 1 88 ? -0.214 4.153 -10.654 1.00 96.75 88 ALA A CA 1
ATOM 630 C C . ALA A 1 88 ? -0.019 3.740 -9.188 1.00 96.75 88 ALA A C 1
ATOM 632 O O . ALA A 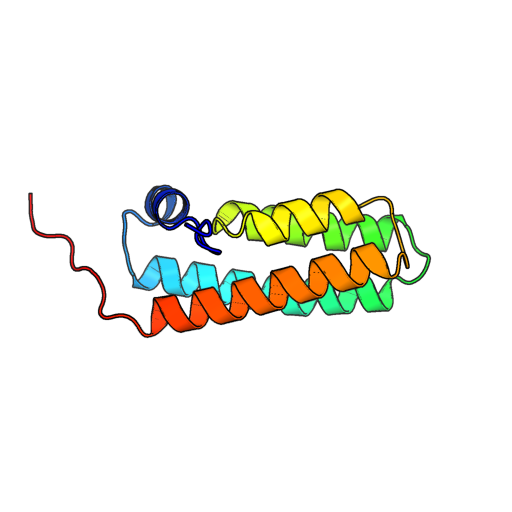1 88 ? -0.887 4.023 -8.362 1.00 96.75 88 ALA A O 1
ATOM 633 N N . VAL A 1 89 ? 1.130 3.141 -8.845 1.00 97.06 89 VAL A N 1
ATOM 634 C CA . VAL A 1 89 ? 1.460 2.773 -7.456 1.00 97.06 89 VAL A CA 1
ATOM 635 C C . VAL A 1 89 ? 1.478 4.010 -6.562 1.00 97.06 89 VAL A C 1
ATOM 637 O O . VAL A 1 89 ? 0.845 4.004 -5.508 1.00 97.06 89 VAL A O 1
ATOM 640 N N . ARG A 1 90 ? 2.130 5.099 -6.997 1.00 97.31 90 ARG A N 1
ATOM 641 C CA . ARG A 1 90 ? 2.182 6.349 -6.223 1.00 97.31 90 ARG A CA 1
ATOM 642 C C . ARG A 1 90 ? 0.790 6.938 -5.992 1.00 97.31 90 ARG A C 1
ATOM 644 O O . ARG A 1 90 ? 0.433 7.224 -4.857 1.00 97.31 90 ARG A O 1
ATOM 651 N N . ALA A 1 91 ? -0.015 7.064 -7.046 1.00 97.75 91 ALA A N 1
ATOM 652 C CA . ALA A 1 91 ? -1.361 7.622 -6.938 1.00 97.75 91 ALA A CA 1
ATOM 653 C C . ALA A 1 91 ? -2.269 6.782 -6.024 1.00 97.75 91 ALA A C 1
ATOM 655 O O . ALA A 1 91 ? -3.030 7.334 -5.228 1.00 97.75 91 ALA A O 1
ATOM 656 N N . ALA A 1 92 ? -2.182 5.451 -6.108 1.00 97.81 92 ALA A N 1
ATOM 657 C CA . ALA A 1 92 ? -2.943 4.561 -5.240 1.00 97.81 92 ALA A CA 1
ATOM 658 C C . ALA A 1 92 ? -2.464 4.625 -3.779 1.00 97.81 92 ALA A C 1
ATOM 660 O O . ALA A 1 92 ? -3.290 4.572 -2.867 1.00 97.81 92 ALA A O 1
ATOM 661 N N . ALA A 1 93 ? -1.158 4.787 -3.548 1.00 98.00 93 ALA A N 1
ATOM 662 C CA . ALA A 1 93 ? -0.591 4.966 -2.215 1.00 98.00 93 ALA A CA 1
ATOM 663 C C . ALA A 1 93 ? -1.048 6.286 -1.579 1.00 98.00 93 ALA A C 1
ATOM 665 O O . ALA A 1 93 ? -1.531 6.277 -0.447 1.00 98.00 93 ALA A O 1
ATOM 666 N N . ASP A 1 94 ? -0.991 7.391 -2.325 1.00 97.81 94 ASP A N 1
ATOM 667 C CA . ASP A 1 94 ? -1.468 8.704 -1.875 1.00 97.81 94 ASP A CA 1
ATOM 668 C C . ASP A 1 94 ? -2.965 8.661 -1.524 1.00 97.81 94 ASP A C 1
ATOM 670 O O . ASP A 1 94 ? -3.391 9.166 -0.482 1.00 97.81 94 ASP A O 1
ATOM 674 N N . ALA A 1 95 ? -3.775 7.999 -2.359 1.00 97.19 95 ALA A N 1
ATOM 675 C CA . ALA A 1 95 ? -5.197 7.809 -2.095 1.00 97.19 95 ALA A CA 1
ATOM 676 C C . ALA A 1 95 ? -5.444 6.964 -0.833 1.00 97.19 95 ALA A C 1
ATOM 678 O O . ALA A 1 95 ? -6.303 7.316 -0.021 1.00 97.19 95 ALA A O 1
ATOM 679 N N . ALA A 1 96 ? -4.696 5.870 -0.648 1.00 96.81 96 ALA A N 1
ATOM 680 C CA . ALA A 1 96 ? -4.798 5.023 0.539 1.00 96.81 96 ALA A CA 1
ATOM 681 C C . ALA A 1 96 ? -4.436 5.801 1.812 1.00 96.81 96 ALA A C 1
ATOM 683 O O . ALA A 1 96 ? -5.171 5.737 2.796 1.00 96.81 96 ALA A O 1
ATOM 684 N N . VAL A 1 97 ? -3.361 6.591 1.772 1.00 97.06 97 VAL A N 1
ATOM 685 C CA . VAL A 1 97 ? -2.946 7.480 2.864 1.00 97.06 97 VAL A CA 1
ATOM 686 C C . VAL A 1 97 ? -4.049 8.475 3.219 1.00 97.06 97 VAL A C 1
ATOM 688 O O . VAL A 1 97 ? -4.467 8.534 4.376 1.00 97.06 97 VAL A O 1
ATOM 691 N N . ALA A 1 98 ? -4.596 9.180 2.228 1.00 95.88 98 ALA A N 1
ATOM 692 C CA . ALA A 1 98 ? -5.686 10.126 2.451 1.00 95.88 98 ALA A CA 1
ATOM 693 C C . ALA A 1 98 ? -6.937 9.450 3.046 1.00 95.88 98 ALA A C 1
ATOM 695 O O . ALA A 1 98 ? -7.608 10.016 3.912 1.00 95.88 98 ALA A O 1
ATOM 696 N N . ALA A 1 99 ? -7.248 8.225 2.616 1.00 93.94 99 ALA A N 1
ATOM 697 C CA . ALA A 1 99 ? -8.375 7.464 3.141 1.00 93.94 99 ALA A CA 1
ATOM 698 C C . ALA A 1 99 ? -8.160 6.999 4.593 1.00 93.94 99 ALA A C 1
ATOM 700 O O . ALA A 1 99 ? -9.109 7.029 5.378 1.00 93.94 99 ALA A O 1
ATOM 701 N N . MET A 1 100 ? -6.935 6.614 4.971 1.00 94.12 100 MET A N 1
ATOM 702 C CA . MET A 1 100 ? -6.588 6.268 6.358 1.00 94.12 100 MET A CA 1
ATOM 703 C C . MET A 1 100 ? -6.725 7.483 7.289 1.00 94.12 100 MET A C 1
ATOM 705 O O . MET A 1 100 ? -7.273 7.364 8.389 1.00 94.12 100 MET A O 1
ATOM 709 N N . ASP A 1 101 ? -6.305 8.664 6.830 1.00 92.12 101 ASP A N 1
ATOM 710 C CA . ASP A 1 101 ? -6.417 9.918 7.589 1.00 92.12 101 ASP A CA 1
ATOM 711 C C . ASP A 1 101 ? -7.876 10.353 7.774 1.00 92.12 101 ASP A C 1
ATOM 713 O O . ASP A 1 101 ? -8.296 10.739 8.872 1.00 92.12 101 ASP A O 1
ATOM 717 N N . ALA A 1 102 ? -8.687 10.219 6.721 1.00 90.38 102 ALA A N 1
ATOM 718 C CA . ALA A 1 102 ? -10.122 10.471 6.791 1.00 90.38 102 ALA A CA 1
ATOM 719 C C . ALA A 1 102 ? -10.830 9.492 7.745 1.00 90.38 102 ALA A C 1
ATOM 721 O O . ALA A 1 102 ? -11.688 9.907 8.526 1.00 90.38 102 ALA A O 1
ATOM 722 N N . ALA A 1 103 ? -10.455 8.208 7.721 1.00 86.69 103 ALA A N 1
ATOM 723 C CA . ALA A 1 103 ? -11.027 7.189 8.600 1.00 86.69 103 ALA A CA 1
ATOM 724 C C . ALA A 1 103 ? -10.681 7.428 10.078 1.00 86.69 103 ALA A C 1
ATOM 726 O O . ALA A 1 103 ? -11.544 7.260 10.936 1.00 86.69 103 ALA A O 1
ATOM 727 N N . SER A 1 104 ? -9.457 7.876 10.366 1.00 78.81 104 SER A N 1
ATOM 728 C CA . SER A 1 104 ? -8.988 8.162 11.732 1.00 78.81 104 SER A CA 1
ATOM 729 C C . SER A 1 104 ? -9.602 9.437 12.328 1.00 78.81 104 SER A C 1
ATOM 731 O O . SER A 1 104 ? -9.643 9.598 13.544 1.00 78.81 104 SER A O 1
ATOM 733 N N . SER A 1 105 ? -10.099 10.340 11.477 1.00 74.12 105 SER A N 1
ATOM 734 C CA . SER A 1 105 ? -10.752 11.594 11.885 1.00 74.12 105 SER A CA 1
ATOM 735 C C . SER A 1 105 ? -12.267 11.455 12.096 1.00 74.12 105 SER A C 1
ATOM 737 O O . SER A 1 105 ? -12.905 12.364 12.631 1.00 74.12 105 SER A O 1
ATOM 739 N N . ALA A 1 106 ? -12.870 10.343 11.662 1.00 64.12 106 ALA A N 1
ATOM 740 C CA . ALA A 1 106 ? -14.295 10.090 11.837 1.00 64.12 106 ALA A CA 1
ATOM 741 C C . ALA A 1 106 ? -14.585 9.613 13.277 1.00 64.12 106 ALA A C 1
ATOM 743 O O . ALA A 1 106 ? -13.849 8.771 13.793 1.00 64.12 106 ALA A O 1
ATOM 744 N N . PRO A 1 107 ? -15.662 10.087 13.939 1.00 54.09 107 PRO A N 1
ATOM 745 C CA . PRO A 1 107 ? -16.036 9.579 15.254 1.00 54.09 107 PRO A CA 1
ATOM 746 C C . PRO A 1 107 ? -16.271 8.069 15.161 1.00 54.09 107 PRO A C 1
ATOM 748 O O . PRO A 1 107 ? -17.088 7.619 14.352 1.00 54.09 107 PRO A O 1
ATOM 751 N N . GLY A 1 108 ? -15.535 7.295 15.965 1.00 56.16 108 GLY A N 1
ATOM 752 C CA . GLY A 1 108 ? -15.614 5.839 15.972 1.00 56.16 108 GLY A CA 1
ATOM 753 C C . GLY A 1 108 ? -17.066 5.380 16.074 1.00 56.16 108 GLY A C 1
ATOM 754 O O . GLY A 1 108 ? -17.794 5.782 16.985 1.00 56.16 108 GLY A O 1
ATOM 755 N N . ARG A 1 109 ? -17.508 4.552 15.120 1.00 56.97 109 ARG A N 1
ATOM 756 C CA . ARG A 1 109 ? -18.792 3.850 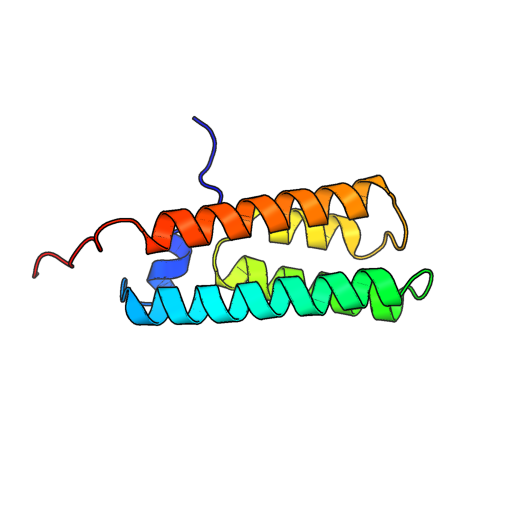15.216 1.00 56.97 109 ARG A CA 1
ATOM 757 C C . ARG A 1 109 ? -18.674 2.872 16.379 1.00 56.97 109 ARG A C 1
ATOM 759 O O . ARG A 1 109 ? -18.225 1.748 16.195 1.00 56.97 109 ARG A O 1
ATOM 766 N N . ASN A 1 110 ? -19.016 3.334 17.576 1.00 45.88 110 ASN A N 1
ATOM 767 C CA . ASN A 1 110 ? -19.044 2.504 18.767 1.00 45.88 110 ASN A CA 1
ATOM 768 C C . ASN A 1 110 ? -19.974 1.311 18.493 1.00 45.88 110 ASN A C 1
ATOM 770 O O . ASN A 1 110 ? -21.111 1.525 18.060 1.00 45.88 110 ASN A O 1
ATOM 774 N N . LYS A 1 111 ? -19.493 0.077 18.706 1.00 48.34 111 LYS A N 1
ATOM 775 C CA . LYS A 1 111 ? -20.318 -1.140 18.655 1.00 48.34 111 LYS A CA 1
ATOM 776 C C . LYS A 1 111 ? -21.523 -0.902 19.571 1.00 48.34 111 LYS A C 1
ATOM 778 O O . LYS A 1 111 ? -21.376 -0.814 20.789 1.00 48.34 111 LYS A O 1
ATOM 783 N N . ALA A 1 112 ? -22.711 -0.746 18.989 1.00 39.56 112 ALA A N 1
ATOM 784 C CA . ALA A 1 112 ? -23.939 -0.851 19.756 1.00 39.56 112 ALA A CA 1
ATOM 785 C C . ALA A 1 112 ? -23.998 -2.290 20.278 1.00 39.56 112 ALA A C 1
ATOM 787 O O . ALA A 1 112 ? -23.901 -3.235 19.497 1.00 39.56 112 ALA A O 1
ATOM 788 N N . ALA A 1 113 ? -24.057 -2.411 21.602 1.00 40.47 113 ALA A N 1
ATOM 789 C CA . ALA A 1 113 ? -24.136 -3.659 22.338 1.00 40.47 113 ALA A CA 1
ATOM 790 C C . ALA A 1 113 ? -25.164 -4.630 21.731 1.00 40.47 113 ALA A C 1
ATOM 792 O O . ALA A 1 113 ? -26.275 -4.223 21.382 1.00 40.47 113 ALA A O 1
ATOM 793 N N . GLY A 1 114 ? -24.783 -5.905 21.659 1.00 38.72 114 GLY A N 1
ATOM 794 C CA . GLY A 1 114 ? -25.644 -7.051 21.386 1.00 38.72 114 GLY A CA 1
ATOM 795 C C . GLY A 1 114 ? -25.165 -8.227 22.214 1.00 38.72 114 GLY A C 1
ATOM 796 O O . GLY A 1 114 ? -23.941 -8.480 22.166 1.00 38.72 114 GLY A O 1
#

Radius of gyration: 15.01 Å; chains: 1; bounding box: 43×21×38 Å